Protein AF-A0A0B6Y8G3-F1 (afdb_monomer)

InterPro domains:
  IPR039143 Glucosamine 6-phosphate N-acetyltransferase-like [PTHR13355] (39-104)

Nearest PDB structures (foldseek):
  2o28-assembly1_B  TM=9.685E-01  e=1.931E-09  Homo sapiens
  3cxp-assembly1_A-2  TM=9.639E-01  e=1.611E-08  Homo sapiens
  3cxs-assembly1_A-2  TM=9.609E-01  e=1.751E-07  Homo sapiens
  4ag9-assembly1_B  TM=8.685E-01  e=4.216E-06  Caenorhabditis elegans
  6tdf-assembly1_A  TM=8.638E-01  e=5.496E-06  Aspergillus fumigatus Af293

pLDDT: mean 87.98, std 16.26, range [33.44, 97.88]

Radius of gyration: 15.83 Å; Cα contacts (8 Å, |Δi|>4): 110; chains: 1; bounding box: 40×42×39 Å

Sequence (105 aa):
MSDICENGCLDSYLFDPDILNRLDPSIFKAEYKNGVTPLNPGENLHIRPLCIGDYNKGYLEVLKQLTTVGDISLQDFEDRFHKMKSCEDSYYIVVIEDLTIGQII

Secondary structure (DSSP, 8-state):
------S-----BSS-THHHHTS-GGG--S--STT-BTTB-STTEEEEE-BGGGGGGTHHHHHHTTS------HHHHHHHHHHHHHSTTT---EEEEETTTTEE-

Foldseek 3Di:
DDDDDDDDDQWDFLDDFVVVVPDDQVPVPDDDPPPAGPCRNDPQKHKGGDTLCQVVQCPVVVVCVVHDDDDQDSVNSNVVSVVSSVPPPPDGHMFIARNVRRHTD

Structure (mmCIF, N/CA/C/O backbone):
data_AF-A0A0B6Y8G3-F1
#
_entry.id   AF-A0A0B6Y8G3-F1
#
loop_
_atom_site.group_PDB
_atom_site.id
_atom_site.type_symbol
_atom_site.label_atom_id
_atom_site.label_alt_id
_atom_site.label_comp_id
_atom_site.label_asym_id
_atom_site.label_entity_id
_atom_site.label_seq_id
_atom_site.pdbx_PDB_ins_code
_atom_site.Cartn_x
_atom_site.Cartn_y
_atom_site.Cartn_z
_atom_site.occupancy
_atom_site.B_iso_or_equiv
_atom_site.auth_seq_id
_atom_site.auth_comp_id
_atom_site.auth_asym_id
_atom_site.auth_atom_id
_atom_site.pdbx_PDB_model_num
ATOM 1 N N . MET A 1 1 ? -23.054 -25.574 9.063 1.00 33.44 1 MET A N 1
ATOM 2 C CA . MET A 1 1 ? -22.009 -26.373 8.398 1.00 33.44 1 MET A CA 1
ATOM 3 C C . MET A 1 1 ? -21.189 -25.404 7.568 1.00 33.44 1 MET A C 1
ATOM 5 O O . MET A 1 1 ? -21.694 -24.971 6.549 1.00 33.44 1 MET A O 1
ATOM 9 N N . SER A 1 2 ? -20.185 -24.728 8.122 1.00 38.91 2 SER A N 1
ATOM 10 C CA . SER A 1 2 ? -18.849 -25.224 8.495 1.00 38.91 2 SER A CA 1
ATOM 11 C C . SER A 1 2 ? -18.023 -25.623 7.274 1.00 38.91 2 SER A C 1
ATOM 13 O O . SER A 1 2 ? -17.963 -26.803 6.955 1.00 38.91 2 SER A O 1
ATOM 15 N N . ASP A 1 3 ? -17.357 -24.637 6.682 1.00 34.66 3 ASP A N 1
ATOM 16 C CA . ASP A 1 3 ? -16.054 -24.850 6.061 1.00 34.66 3 ASP A CA 1
ATOM 17 C C . ASP A 1 3 ? -15.048 -23.998 6.833 1.00 34.66 3 ASP A C 1
ATOM 19 O O . ASP A 1 3 ? -14.965 -22.778 6.697 1.00 34.66 3 ASP A O 1
ATOM 23 N N . ILE A 1 4 ? -14.363 -24.674 7.751 1.00 49.62 4 ILE A N 1
ATOM 24 C CA . ILE A 1 4 ? -13.094 -24.239 8.315 1.00 49.62 4 ILE A CA 1
ATOM 25 C C . ILE A 1 4 ? -12.047 -24.886 7.406 1.00 49.62 4 ILE A C 1
ATOM 27 O O . ILE A 1 4 ? -11.866 -26.098 7.461 1.00 49.62 4 ILE A O 1
ATOM 31 N N . CYS A 1 5 ? -11.388 -24.089 6.571 1.00 41.00 5 CYS A N 1
ATOM 32 C CA . CYS A 1 5 ? -10.091 -24.419 5.979 1.00 41.00 5 CYS A CA 1
ATOM 33 C C . CYS A 1 5 ? -9.095 -23.474 6.666 1.00 41.00 5 CYS A C 1
ATOM 35 O O . CYS A 1 5 ? -9.173 -22.263 6.495 1.00 41.00 5 CYS A O 1
ATOM 37 N N . GLU A 1 6 ? -8.471 -23.912 7.757 1.00 42.53 6 GLU A N 1
ATOM 38 C CA . GLU A 1 6 ? -7.144 -24.545 7.792 1.00 42.53 6 GLU A CA 1
ATOM 39 C C . GLU A 1 6 ? -6.019 -23.609 7.315 1.00 42.53 6 GLU A C 1
ATOM 41 O O . GLU A 1 6 ? -5.867 -23.333 6.131 1.00 42.53 6 GLU A O 1
ATOM 46 N N . ASN A 1 7 ? -5.205 -23.204 8.300 1.00 38.34 7 ASN A N 1
ATOM 47 C CA . ASN A 1 7 ? -3.962 -22.425 8.242 1.00 38.34 7 ASN A CA 1
ATOM 48 C C . ASN A 1 7 ? -4.128 -20.912 8.048 1.00 38.34 7 ASN A C 1
ATOM 50 O O . ASN A 1 7 ? -4.375 -20.405 6.961 1.00 38.34 7 ASN A O 1
ATOM 54 N N . GLY A 1 8 ? -3.983 -20.195 9.167 1.00 42.97 8 GLY A N 1
ATOM 55 C CA . GLY A 1 8 ? -4.214 -18.764 9.277 1.00 42.97 8 GLY A CA 1
ATOM 56 C C . GLY A 1 8 ? -3.427 -17.932 8.276 1.00 42.97 8 GLY A C 1
ATOM 57 O O . GLY A 1 8 ? -2.233 -18.130 8.078 1.00 42.97 8 GLY A O 1
ATOM 58 N N . CYS A 1 9 ? -4.094 -16.929 7.725 1.00 42.00 9 CYS A N 1
ATOM 59 C CA . CYS A 1 9 ? -3.402 -15.755 7.246 1.00 42.00 9 CYS A CA 1
ATOM 60 C C . CYS A 1 9 ? -4.272 -14.542 7.539 1.00 42.00 9 CYS A C 1
ATOM 62 O O . CYS A 1 9 ? -5.388 -14.421 7.038 1.00 42.00 9 CYS A O 1
ATOM 64 N N . LEU A 1 10 ? -3.762 -13.651 8.378 1.00 44.41 10 LEU A N 1
ATOM 65 C CA . LEU A 1 10 ? -4.353 -12.355 8.696 1.00 44.41 10 LEU A CA 1
ATOM 66 C C . LEU A 1 10 ? -4.189 -11.375 7.511 1.00 44.41 10 LEU A C 1
ATOM 68 O O . LEU A 1 10 ? -4.018 -10.182 7.721 1.00 44.41 10 LEU A O 1
ATOM 72 N N . ASP A 1 11 ? -4.228 -11.874 6.268 1.00 56.06 11 ASP A N 1
ATOM 73 C CA . ASP A 1 11 ? -3.887 -11.123 5.061 1.00 56.06 11 ASP A CA 1
ATOM 74 C C . ASP A 1 11 ? -5.098 -10.946 4.139 1.00 56.06 11 ASP A C 1
ATOM 76 O O . ASP A 1 11 ? -5.202 -11.532 3.062 1.00 56.06 11 ASP A O 1
ATOM 80 N N . SER A 1 12 ? -6.059 -10.126 4.571 1.00 86.38 12 SER A N 1
ATOM 81 C CA . SER A 1 12 ? -7.134 -9.680 3.683 1.00 86.38 12 SER A CA 1
ATOM 82 C C . SER A 1 12 ? -6.683 -8.431 2.928 1.00 86.38 12 SER A C 1
ATOM 84 O O . SER A 1 12 ? -6.588 -7.357 3.521 1.00 86.38 12 SER A O 1
ATOM 86 N N . TYR A 1 13 ? -6.427 -8.556 1.624 1.00 95.31 13 TYR A N 1
ATOM 87 C CA . TYR A 1 13 ? -6.145 -7.417 0.744 1.00 95.31 13 TYR A CA 1
ATOM 88 C C . TYR A 1 13 ? -7.364 -6.519 0.545 1.00 95.31 13 TYR A C 1
ATOM 90 O O . TYR A 1 13 ? -8.502 -6.988 0.563 1.00 95.31 13 TYR A O 1
ATOM 98 N N . LEU A 1 14 ? -7.136 -5.221 0.341 1.00 96.19 14 LEU A N 1
ATOM 99 C CA . LEU A 1 14 ? -8.194 -4.228 0.153 1.00 96.19 14 LEU A CA 1
ATOM 100 C C . LEU A 1 14 ? -9.035 -4.516 -1.097 1.00 96.19 14 LEU A C 1
ATOM 102 O O . LEU A 1 14 ? -10.252 -4.363 -1.064 1.00 96.19 14 LEU A O 1
ATOM 106 N N . PHE A 1 15 ? -8.385 -4.987 -2.159 1.00 95.56 15 PHE A N 1
ATOM 107 C CA . PHE A 1 15 ? -8.997 -5.439 -3.405 1.00 95.56 15 PHE A CA 1
ATOM 108 C C . PHE A 1 15 ? -8.242 -6.664 -3.945 1.00 95.56 15 PHE A C 1
ATOM 110 O O . PHE A 1 15 ? -7.196 -7.035 -3.409 1.00 95.56 15 PHE A O 1
ATOM 117 N N . ASP A 1 16 ? -8.781 -7.301 -4.985 1.00 94.12 16 ASP A N 1
ATOM 118 C CA . ASP A 1 16 ? -8.183 -8.485 -5.609 1.00 94.12 16 ASP A CA 1
ATOM 119 C C . ASP A 1 16 ? -6.813 -8.158 -6.254 1.00 94.12 16 ASP A C 1
ATOM 121 O O . ASP A 1 16 ? -6.759 -7.349 -7.189 1.00 94.12 16 ASP A O 1
ATOM 125 N N . PRO A 1 17 ? -5.698 -8.762 -5.795 1.00 94.19 17 PRO A N 1
ATOM 126 C CA . PRO A 1 17 ? -4.371 -8.508 -6.354 1.00 94.19 17 PRO A CA 1
ATOM 127 C C . PRO A 1 17 ? -4.261 -8.852 -7.847 1.00 94.19 17 PRO A C 1
ATOM 129 O O . PRO A 1 17 ? -3.443 -8.240 -8.537 1.00 94.19 17 PRO A O 1
ATOM 132 N N . ASP A 1 18 ? -5.109 -9.738 -8.385 1.00 93.38 18 ASP A N 1
ATOM 133 C CA . ASP A 1 18 ? -5.100 -10.073 -9.813 1.00 93.38 18 ASP A CA 1
ATOM 134 C C . ASP A 1 18 ? -5.447 -8.882 -10.711 1.00 93.38 18 ASP A C 1
ATOM 136 O O . ASP A 1 18 ? -5.095 -8.868 -11.893 1.00 93.38 18 ASP A O 1
ATOM 140 N N . ILE A 1 19 ? -6.068 -7.831 -10.168 1.00 94.06 19 ILE A N 1
ATOM 141 C CA . ILE A 1 19 ? -6.272 -6.574 -10.895 1.00 94.06 19 ILE A CA 1
ATOM 142 C C . ILE A 1 19 ? -4.928 -5.964 -11.317 1.00 94.06 19 ILE A C 1
ATOM 144 O O . ILE A 1 19 ? -4.825 -5.473 -12.440 1.00 94.06 19 ILE A O 1
ATOM 148 N N . LEU A 1 20 ? -3.889 -6.044 -10.476 1.00 93.62 20 LEU A N 1
ATOM 149 C CA . LEU A 1 20 ? -2.548 -5.550 -10.814 1.00 93.62 20 LEU A CA 1
ATOM 150 C C . LEU A 1 20 ? -1.899 -6.400 -11.912 1.00 93.62 20 LEU A C 1
ATOM 152 O O . LEU A 1 20 ? -1.332 -5.851 -12.854 1.00 93.62 20 LEU A O 1
ATOM 156 N N . ASN A 1 21 ? -2.057 -7.726 -11.840 1.00 89.62 21 ASN A N 1
ATOM 157 C CA . ASN A 1 21 ? -1.540 -8.672 -12.839 1.00 89.62 21 ASN A CA 1
ATOM 158 C C . ASN A 1 21 ? -2.171 -8.479 -14.227 1.00 89.62 21 ASN A C 1
ATOM 160 O O . ASN A 1 21 ? -1.584 -8.849 -15.242 1.00 89.62 21 ASN A O 1
ATOM 164 N N . ARG A 1 22 ? -3.380 -7.910 -14.277 1.00 93.12 22 ARG A N 1
ATOM 165 C CA . ARG A 1 22 ? -4.145 -7.669 -15.507 1.00 93.12 22 ARG A CA 1
ATOM 166 C C . ARG A 1 22 ? -3.879 -6.308 -16.148 1.00 93.12 22 ARG A C 1
ATOM 168 O O . ARG A 1 22 ? -4.427 -6.046 -17.220 1.00 93.12 22 ARG A O 1
ATOM 175 N N . LEU A 1 23 ? -3.094 -5.436 -15.515 1.00 92.62 23 LEU A N 1
ATOM 176 C CA . LEU A 1 23 ? -2.726 -4.153 -16.108 1.00 92.62 23 LEU A CA 1
ATOM 177 C C . LEU A 1 23 ? -1.839 -4.387 -17.334 1.00 92.62 23 LEU A C 1
ATOM 179 O O . LEU A 1 23 ? -0.885 -5.155 -17.268 1.00 92.62 23 LEU A O 1
ATOM 183 N N . ASP A 1 24 ? -2.141 -3.710 -18.443 1.00 91.25 24 ASP A N 1
ATOM 184 C CA . ASP A 1 24 ? -1.331 -3.774 -19.663 1.00 91.25 24 ASP A CA 1
ATOM 185 C C . ASP A 1 24 ? -0.073 -2.905 -19.502 1.00 91.25 24 ASP A C 1
ATOM 187 O O . ASP A 1 24 ? -0.191 -1.677 -19.505 1.00 91.25 24 ASP A O 1
ATOM 191 N N . PRO A 1 25 ? 1.140 -3.481 -19.410 1.00 86.44 25 PRO A N 1
ATOM 192 C CA . PRO A 1 25 ? 2.351 -2.690 -19.217 1.00 86.44 25 PRO A CA 1
ATOM 193 C C . PRO A 1 25 ? 2.680 -1.792 -20.414 1.00 86.44 25 PRO A C 1
ATOM 195 O O . PRO A 1 25 ? 3.401 -0.806 -20.267 1.00 86.44 25 PRO 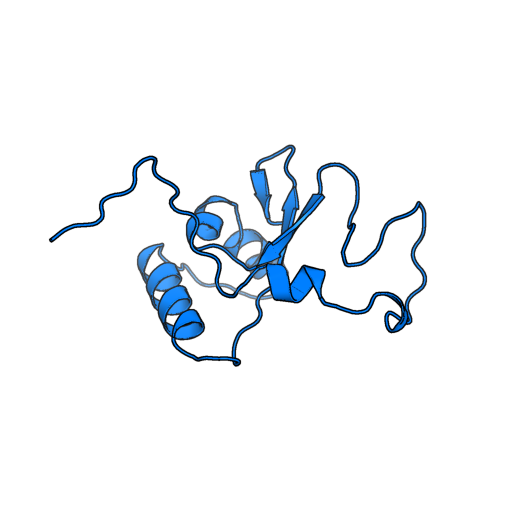A O 1
ATOM 198 N N . SER A 1 26 ? 2.132 -2.094 -21.595 1.00 87.31 26 SER A N 1
ATOM 199 C CA . SER A 1 26 ? 2.372 -1.345 -22.834 1.00 87.31 26 SER A CA 1
ATOM 200 C C . SER A 1 26 ? 1.824 0.083 -22.772 1.00 87.31 26 SER A C 1
ATOM 202 O O . SER A 1 26 ? 2.257 0.947 -23.535 1.00 87.31 26 SER A O 1
ATOM 204 N N . ILE A 1 27 ? 0.873 0.354 -21.869 1.00 89.81 27 ILE A N 1
ATOM 205 C CA . ILE A 1 27 ? 0.289 1.690 -21.690 1.00 89.81 27 ILE A CA 1
ATOM 206 C C . ILE A 1 27 ? 1.116 2.571 -20.747 1.00 89.81 27 ILE A C 1
ATOM 208 O O . ILE A 1 27 ? 0.836 3.768 -20.636 1.00 89.81 27 ILE A O 1
ATOM 212 N N . PHE A 1 28 ? 2.111 2.014 -20.050 1.00 89.88 28 PHE A N 1
ATOM 213 C CA . PHE A 1 28 ? 2.966 2.771 -19.143 1.00 89.88 28 PHE A CA 1
ATOM 214 C C . PHE A 1 28 ? 3.918 3.653 -19.959 1.00 89.88 28 PHE A C 1
ATOM 216 O O . PHE A 1 28 ? 4.816 3.171 -20.640 1.00 89.88 28 PHE A O 1
ATOM 223 N N . LYS A 1 29 ? 3.709 4.974 -19.910 1.00 88.69 29 LYS A N 1
ATOM 224 C CA . LYS A 1 29 ? 4.423 5.946 -20.763 1.00 88.69 29 LYS A CA 1
ATOM 225 C C . LYS A 1 29 ? 5.727 6.485 -20.166 1.00 88.69 29 LYS A C 1
ATOM 227 O O . LYS A 1 29 ? 6.310 7.399 -20.742 1.00 88.69 29 LYS A O 1
ATOM 232 N N . ALA A 1 30 ? 6.149 5.993 -19.004 1.00 89.81 30 ALA A N 1
ATOM 233 C CA . ALA A 1 30 ? 7.362 6.471 -18.350 1.00 89.81 30 ALA A CA 1
ATOM 234 C C . ALA A 1 30 ? 8.587 5.650 -18.770 1.00 89.81 30 ALA A C 1
ATOM 236 O O . ALA A 1 30 ? 8.484 4.473 -19.111 1.00 89.81 30 ALA A O 1
ATOM 237 N N . GLU A 1 31 ? 9.758 6.281 -18.723 1.00 89.62 31 GLU A N 1
ATOM 238 C CA . GLU A 1 31 ? 11.031 5.591 -18.904 1.00 89.62 31 GLU A CA 1
ATOM 239 C C . GLU A 1 31 ? 11.498 5.002 -17.572 1.00 89.62 31 GLU A C 1
ATOM 241 O O . GLU A 1 31 ? 11.619 5.714 -16.572 1.00 89.62 31 GLU A O 1
ATOM 246 N N . TYR A 1 32 ? 11.817 3.710 -17.576 1.00 89.25 32 TYR A N 1
ATOM 247 C CA . TYR A 1 32 ? 12.362 3.009 -16.420 1.00 89.25 32 TYR A CA 1
ATOM 248 C C . TYR A 1 32 ? 13.778 2.517 -16.721 1.00 89.25 32 TYR A C 1
ATOM 250 O O . TYR A 1 32 ? 14.095 2.124 -17.845 1.00 89.25 32 TYR A O 1
ATOM 258 N N . LYS A 1 33 ? 14.656 2.550 -15.717 1.00 90.38 33 LYS A N 1
ATOM 259 C CA . LYS A 1 33 ? 16.058 2.122 -15.836 1.00 90.38 33 LYS A CA 1
ATOM 260 C C . LYS A 1 33 ? 16.273 0.812 -15.090 1.00 90.38 33 LYS A C 1
ATOM 262 O O . LYS A 1 33 ? 15.540 0.499 -14.164 1.00 90.38 33 LYS A O 1
ATOM 267 N N . ASN A 1 34 ? 17.310 0.064 -15.458 1.00 90.69 34 ASN A N 1
ATOM 268 C CA . ASN A 1 34 ? 17.746 -1.132 -14.724 1.00 90.69 34 ASN A CA 1
ATOM 269 C C . ASN A 1 34 ? 16.674 -2.238 -14.600 1.00 90.69 34 ASN A C 1
ATOM 271 O O . ASN A 1 34 ? 16.687 -2.996 -13.639 1.00 90.69 34 ASN A O 1
ATOM 275 N N . GLY A 1 35 ? 15.744 -2.331 -15.556 1.00 86.62 35 GLY A N 1
ATOM 276 C CA . GLY A 1 35 ? 14.732 -3.395 -15.583 1.00 86.62 35 GLY A CA 1
ATOM 277 C C . GLY A 1 35 ? 13.593 -3.250 -14.567 1.00 86.62 35 GLY A C 1
ATOM 278 O O . GLY A 1 35 ? 12.763 -4.155 -14.473 1.00 86.62 35 GLY A O 1
ATOM 279 N N . VAL A 1 36 ? 13.517 -2.130 -13.836 1.00 92.06 36 VAL A N 1
ATOM 280 C CA . VAL A 1 36 ? 12.361 -1.849 -12.975 1.00 92.06 36 VAL A CA 1
ATOM 281 C C . VAL A 1 36 ? 11.156 -1.463 -13.827 1.00 92.06 36 VAL A C 1
ATOM 283 O O . VAL A 1 36 ? 11.297 -0.856 -14.886 1.00 92.06 36 VAL A O 1
ATOM 286 N N . THR A 1 37 ? 9.961 -1.812 -13.374 1.00 91.06 37 THR A N 1
ATOM 287 C CA . THR A 1 37 ? 8.684 -1.383 -13.959 1.00 91.06 37 THR A CA 1
ATOM 288 C C . THR A 1 37 ? 7.679 -1.167 -12.823 1.00 91.06 37 THR A C 1
ATOM 290 O O . THR A 1 37 ? 7.944 -1.603 -11.703 1.00 91.06 37 THR A O 1
ATOM 293 N N . PRO A 1 38 ? 6.506 -0.556 -13.059 1.00 90.12 38 PRO A N 1
ATOM 294 C CA . PRO A 1 38 ? 5.494 -0.413 -12.014 1.00 90.12 38 PRO A CA 1
ATOM 295 C C . PRO A 1 38 ? 5.075 -1.748 -11.392 1.00 90.12 38 PRO A C 1
ATOM 297 O O . PRO A 1 38 ? 4.840 -1.803 -10.196 1.00 90.12 38 PRO A O 1
ATOM 300 N N . LEU A 1 39 ? 5.026 -2.825 -12.185 1.00 92.25 39 LEU A N 1
ATOM 301 C CA . LEU A 1 39 ? 4.664 -4.168 -11.715 1.00 92.25 39 LEU A CA 1
ATOM 302 C C . LEU A 1 39 ? 5.871 -5.006 -11.259 1.00 92.25 39 LEU A C 1
ATOM 304 O O . LEU A 1 39 ? 5.697 -6.085 -10.706 1.00 92.25 39 LEU A O 1
ATOM 308 N N . ASN A 1 40 ? 7.092 -4.516 -11.480 1.00 92.69 40 ASN A N 1
ATOM 309 C CA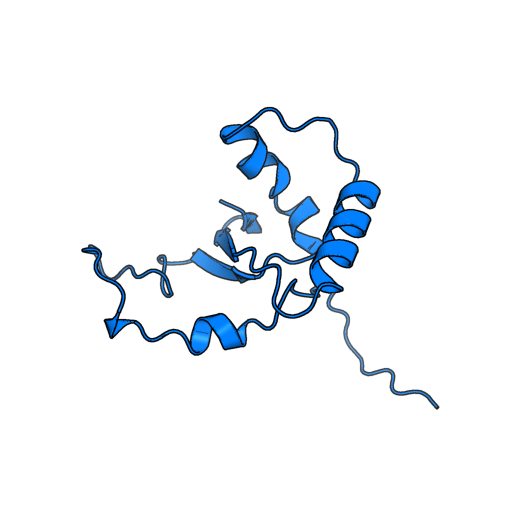 . ASN A 1 40 ? 8.340 -5.139 -11.046 1.00 92.69 40 ASN A CA 1
ATOM 310 C C . ASN A 1 40 ? 9.256 -4.053 -10.457 1.00 92.69 40 ASN A C 1
ATOM 312 O O . ASN A 1 40 ? 10.166 -3.586 -11.152 1.00 92.69 40 ASN A O 1
ATOM 316 N N . PRO A 1 41 ? 8.981 -3.578 -9.228 1.00 93.50 41 PRO A N 1
ATOM 317 C CA . PRO A 1 41 ? 9.623 -2.382 -8.679 1.00 93.50 41 PRO A CA 1
ATOM 318 C C . PRO A 1 41 ? 11.121 -2.556 -8.389 1.00 93.50 41 PRO A C 1
ATOM 320 O O . PRO A 1 41 ? 11.842 -1.564 -8.307 1.00 93.50 41 PRO A O 1
ATOM 323 N N . GLY A 1 42 ? 11.608 -3.791 -8.268 1.00 94.62 42 GLY A N 1
ATOM 324 C CA . GLY A 1 42 ? 13.014 -4.098 -8.021 1.00 94.62 42 GLY A CA 1
ATOM 325 C C . GLY A 1 42 ? 13.185 -5.379 -7.212 1.00 94.62 42 GLY A C 1
ATOM 326 O O . GLY A 1 42 ? 12.209 -6.014 -6.813 1.00 94.62 42 GLY A O 1
ATOM 327 N N . GLU A 1 43 ? 14.435 -5.766 -6.963 1.00 94.94 43 GLU A N 1
ATOM 328 C CA . GLU A 1 43 ? 14.738 -6.925 -6.119 1.00 94.94 43 GLU A CA 1
ATOM 329 C C . GLU A 1 43 ? 14.226 -6.719 -4.690 1.00 94.94 43 GLU A C 1
ATOM 331 O O . GLU A 1 43 ? 14.413 -5.655 -4.106 1.00 94.94 43 GLU A O 1
ATOM 336 N N . ASN A 1 44 ? 13.603 -7.758 -4.128 1.00 96.88 44 ASN A N 1
ATOM 337 C CA . ASN A 1 44 ? 12.993 -7.759 -2.793 1.00 96.88 44 ASN A CA 1
ATOM 338 C C . ASN A 1 44 ? 11.904 -6.697 -2.571 1.00 96.88 44 ASN A C 1
ATOM 340 O O . ASN A 1 44 ? 11.485 -6.497 -1.436 1.00 96.88 44 ASN A O 1
ATOM 344 N N . LEU A 1 45 ? 11.412 -6.055 -3.632 1.00 96.88 45 LEU A N 1
ATOM 345 C CA . LEU A 1 45 ? 10.284 -5.138 -3.564 1.00 96.88 45 LEU A CA 1
ATOM 346 C C . LEU A 1 45 ? 9.045 -5.809 -4.143 1.00 96.88 45 LEU A C 1
ATOM 348 O O . LEU A 1 45 ? 9.073 -6.353 -5.247 1.00 96.88 45 LE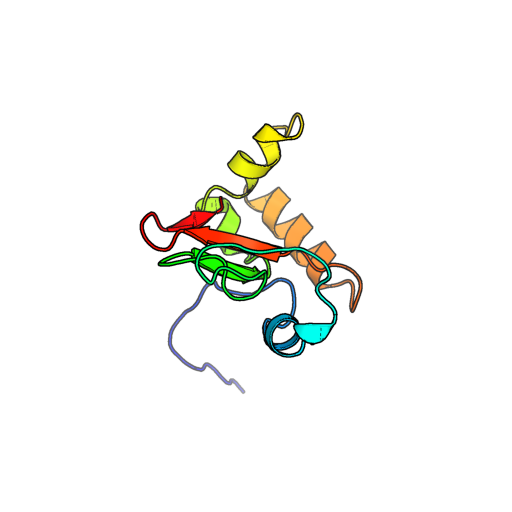U A O 1
ATOM 352 N N . HIS A 1 46 ? 7.942 -5.743 -3.409 1.00 95.75 46 HIS A N 1
ATOM 353 C CA . HIS A 1 46 ? 6.687 -6.360 -3.807 1.00 95.75 46 HIS A CA 1
ATOM 354 C C . HIS A 1 46 ? 5.570 -5.326 -3.852 1.00 95.75 46 HIS A C 1
ATOM 356 O O . HIS A 1 46 ? 5.167 -4.776 -2.828 1.00 95.75 46 HIS A O 1
ATOM 362 N N . ILE A 1 47 ? 5.062 -5.071 -5.055 1.00 96.81 47 ILE A N 1
ATOM 363 C CA . ILE A 1 47 ? 3.871 -4.253 -5.255 1.00 96.81 47 ILE A CA 1
ATOM 364 C C . ILE A 1 47 ? 2.621 -5.102 -5.024 1.00 96.81 47 ILE A C 1
ATOM 366 O O . ILE A 1 47 ? 2.476 -6.175 -5.604 1.00 96.81 47 ILE A O 1
ATOM 370 N N . ARG A 1 48 ? 1.709 -4.628 -4.175 1.00 97.00 48 ARG A N 1
ATOM 371 C CA . ARG A 1 48 ? 0.469 -5.345 -3.848 1.00 97.00 48 ARG A CA 1
ATOM 372 C C . ARG A 1 48 ? -0.611 -4.401 -3.316 1.00 97.00 48 ARG A C 1
ATOM 374 O O . ARG A 1 48 ? -0.301 -3.269 -2.938 1.00 97.00 48 ARG A O 1
ATOM 381 N N . PRO A 1 49 ? -1.880 -4.835 -3.253 1.00 97.50 49 PRO A N 1
ATOM 382 C CA . PRO A 1 49 ? -2.897 -4.087 -2.529 1.00 97.50 49 PRO A CA 1
ATOM 383 C C . PRO A 1 49 ? -2.512 -3.901 -1.055 1.00 97.50 49 PRO A C 1
ATOM 385 O O . PRO A 1 49 ? -1.842 -4.754 -0.457 1.00 97.50 49 PRO A O 1
ATOM 388 N N . LEU A 1 50 ? -2.999 -2.813 -0.456 1.00 97.62 50 LEU A N 1
ATOM 389 C CA . LEU A 1 50 ? -2.955 -2.624 0.992 1.00 97.62 50 LEU A CA 1
ATOM 390 C C . LEU A 1 50 ? -3.621 -3.816 1.691 1.00 97.62 50 LEU A C 1
ATOM 392 O O . LEU A 1 50 ? -4.708 -4.248 1.307 1.00 97.62 50 LEU A O 1
ATOM 396 N N . CYS A 1 51 ? -2.985 -4.325 2.732 1.00 96.31 51 CYS A N 1
ATOM 397 C CA . CYS A 1 51 ? -3.488 -5.377 3.599 1.00 96.31 51 CYS A CA 1
ATOM 398 C C . CYS A 1 51 ? -3.849 -4.802 4.974 1.00 96.31 51 CYS A C 1
ATOM 400 O O . CYS A 1 51 ? -3.224 -3.850 5.440 1.00 96.31 51 CYS A O 1
ATOM 402 N N . ILE A 1 52 ? -4.815 -5.412 5.665 1.00 95.62 52 ILE A N 1
ATOM 403 C CA . ILE A 1 52 ? -5.146 -5.052 7.052 1.00 95.62 52 ILE A CA 1
ATOM 404 C C . ILE A 1 52 ? -3.938 -5.192 8.003 1.00 95.62 52 ILE A C 1
ATOM 406 O O . ILE A 1 52 ? -3.781 -4.406 8.932 1.00 95.62 52 ILE A O 1
ATOM 410 N N . GLY A 1 53 ? -3.024 -6.129 7.732 1.00 94.94 53 GLY A N 1
ATOM 411 C CA . GLY A 1 53 ? -1.791 -6.302 8.506 1.00 94.94 53 GLY A CA 1
ATOM 412 C C . GLY A 1 53 ? -0.760 -5.178 8.329 1.00 94.94 53 GLY A C 1
ATOM 413 O O . GLY A 1 53 ? 0.166 -5.075 9.137 1.00 94.94 53 GLY A O 1
ATOM 414 N N . ASP A 1 54 ? -0.914 -4.308 7.323 1.00 96.56 54 ASP A N 1
ATOM 415 C CA . ASP A 1 54 ? 0.085 -3.283 6.985 1.00 96.56 54 ASP A CA 1
ATOM 416 C C . ASP A 1 54 ? 0.171 -2.148 8.004 1.00 96.56 54 ASP A C 1
ATOM 418 O O . ASP A 1 54 ? 1.173 -1.430 8.035 1.00 96.56 54 ASP A O 1
ATOM 422 N N . TYR A 1 55 ? -0.812 -2.039 8.904 1.00 95.44 55 TYR A N 1
ATOM 423 C CA . TYR A 1 55 ? -0.697 -1.197 10.093 1.00 95.44 55 TYR A CA 1
ATOM 424 C C . TYR A 1 55 ? 0.602 -1.488 10.860 1.00 95.44 55 TYR A C 1
ATOM 426 O O . TYR A 1 55 ? 1.328 -0.570 11.226 1.00 95.44 55 TYR A O 1
ATOM 434 N N . ASN A 1 56 ? 0.942 -2.771 11.038 1.00 95.00 56 ASN A N 1
ATOM 435 C CA . ASN A 1 56 ? 2.148 -3.192 11.756 1.00 95.00 56 ASN A CA 1
ATOM 436 C C . ASN A 1 56 ? 3.410 -3.187 10.879 1.00 95.00 56 ASN A C 1
ATOM 438 O O . ASN A 1 56 ? 4.507 -3.395 11.391 1.00 95.00 56 ASN A O 1
ATOM 442 N N . LYS A 1 57 ? 3.264 -2.954 9.569 1.00 96.12 57 LYS A N 1
ATOM 443 C CA . LYS A 1 57 ? 4.371 -2.892 8.605 1.00 96.12 57 LYS A CA 1
ATOM 444 C C . LYS A 1 57 ? 4.805 -1.458 8.291 1.00 96.12 57 LYS A C 1
ATOM 446 O O . LYS A 1 57 ? 5.526 -1.242 7.326 1.00 96.12 57 LYS A O 1
ATOM 451 N N . GLY A 1 58 ? 4.384 -0.469 9.078 1.00 94.88 58 GLY A N 1
ATOM 452 C CA . GLY A 1 58 ? 4.830 0.917 8.906 1.00 94.88 58 GLY A CA 1
ATOM 453 C C . GLY A 1 58 ? 4.016 1.735 7.896 1.00 94.88 58 GLY A C 1
ATOM 454 O O . GLY A 1 58 ? 4.469 2.784 7.443 1.00 94.88 58 GLY A O 1
ATOM 455 N N . TYR A 1 59 ? 2.816 1.284 7.510 1.00 95.81 59 TYR A N 1
ATOM 456 C CA . TYR A 1 59 ? 1.992 2.001 6.529 1.00 95.81 59 TYR A CA 1
ATOM 457 C C . TYR A 1 59 ? 1.675 3.446 6.951 1.00 95.81 59 TYR A C 1
ATOM 459 O O . TYR A 1 59 ? 1.762 4.373 6.143 1.00 95.81 59 TYR A O 1
ATOM 467 N N . LEU A 1 60 ? 1.333 3.666 8.225 1.00 94.25 60 LEU A N 1
ATOM 468 C CA . LEU A 1 60 ? 1.034 5.010 8.728 1.00 94.25 60 LEU A CA 1
ATOM 469 C C . LEU A 1 60 ? 2.288 5.892 8.777 1.00 94.25 60 LEU A C 1
ATOM 471 O O . LEU A 1 60 ? 2.195 7.101 8.580 1.00 94.25 60 LEU A O 1
ATOM 475 N N . GLU A 1 61 ? 3.457 5.301 9.005 1.00 92.81 61 GLU A N 1
ATOM 476 C CA . GLU A 1 61 ? 4.759 5.966 9.035 1.00 92.81 61 GLU A CA 1
ATOM 477 C C . GLU A 1 61 ? 5.133 6.507 7.655 1.00 92.81 61 GLU A C 1
ATOM 479 O O . GLU A 1 61 ? 5.625 7.632 7.560 1.00 92.81 61 GLU A O 1
ATOM 484 N N . VAL A 1 62 ? 4.824 5.767 6.587 1.00 93.75 62 VAL A N 1
ATOM 485 C CA . VAL A 1 62 ? 4.966 6.253 5.206 1.00 93.75 62 VAL A CA 1
ATOM 486 C C . VAL A 1 62 ? 4.025 7.432 4.949 1.00 93.75 62 VAL A C 1
ATOM 488 O O . VAL A 1 62 ? 4.459 8.480 4.469 1.00 93.75 62 VAL A O 1
ATOM 491 N N . LEU A 1 63 ? 2.750 7.330 5.342 1.00 92.56 63 LEU A N 1
ATOM 492 C CA . LEU A 1 63 ? 1.782 8.420 5.144 1.00 92.56 63 LEU A CA 1
ATOM 493 C C . LEU A 1 63 ? 2.146 9.705 5.911 1.00 92.56 63 LEU A C 1
ATOM 495 O O . LEU A 1 63 ? 1.909 10.806 5.403 1.00 92.56 63 LEU A O 1
ATOM 499 N N . LYS A 1 64 ? 2.764 9.583 7.096 1.00 90.38 64 LYS A N 1
ATOM 500 C CA . LYS A 1 64 ? 3.261 10.716 7.903 1.00 90.38 64 LYS A CA 1
ATOM 501 C C . LYS A 1 64 ? 4.312 11.563 7.179 1.00 90.38 64 LYS A C 1
ATOM 503 O O . LYS A 1 64 ? 4.474 12.731 7.518 1.00 90.38 64 LYS A O 1
ATOM 508 N N . GLN A 1 65 ? 5.018 11.014 6.187 1.00 88.06 65 GLN A N 1
ATOM 509 C CA . GLN A 1 65 ? 6.022 11.767 5.424 1.00 88.06 65 GLN A CA 1
ATOM 510 C C . GLN A 1 65 ? 5.393 12.792 4.469 1.00 88.06 65 GLN A C 1
ATOM 512 O O . GLN A 1 65 ? 6.028 13.789 4.133 1.00 88.06 65 GLN A O 1
ATOM 517 N N . LEU A 1 66 ? 4.150 12.562 4.033 1.00 86.25 66 LEU A N 1
ATOM 518 C CA . LEU A 1 66 ? 3.452 13.442 3.092 1.00 86.25 66 LEU A CA 1
ATOM 519 C C . LEU A 1 66 ? 2.625 14.522 3.798 1.00 86.25 66 LEU A C 1
ATOM 521 O O . LEU A 1 66 ? 2.441 15.615 3.264 1.00 86.25 66 LEU A O 1
ATOM 525 N N . THR A 1 67 ? 2.066 14.210 4.968 1.00 82.00 67 THR A N 1
ATOM 526 C CA . THR A 1 67 ? 1.105 15.069 5.674 1.00 82.00 67 THR A CA 1
ATOM 527 C C . THR A 1 67 ? 1.081 14.733 7.166 1.00 82.00 67 THR A C 1
ATOM 529 O O . THR A 1 67 ? 1.469 13.640 7.571 1.00 82.00 67 THR A O 1
ATOM 532 N N . THR A 1 68 ? 0.571 15.647 7.995 1.00 81.81 68 THR A N 1
ATOM 533 C CA . THR A 1 68 ? 0.276 15.351 9.400 1.00 81.81 68 THR A CA 1
ATOM 534 C C . THR A 1 68 ? -0.773 14.245 9.492 1.00 81.81 68 THR A C 1
ATOM 536 O O . THR A 1 68 ? -1.954 14.462 9.226 1.00 81.81 68 THR A O 1
ATOM 539 N N . VAL A 1 69 ? -0.348 13.059 9.909 1.00 77.81 69 VAL A N 1
ATOM 540 C CA . VAL A 1 69 ? -1.249 12.004 10.377 1.00 77.81 69 VAL A CA 1
ATOM 541 C C . VAL A 1 69 ? -1.323 12.144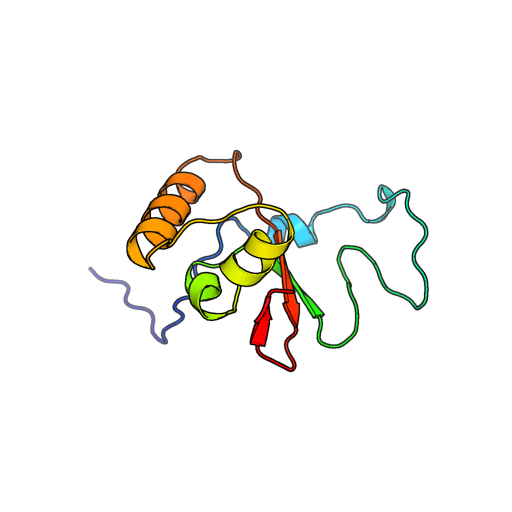 11.896 1.00 77.81 69 VAL A C 1
ATOM 543 O O . VAL A 1 69 ? -0.288 12.250 12.552 1.00 77.81 69 VAL A O 1
ATOM 546 N N . GLY A 1 70 ? -2.535 12.216 12.449 1.00 83.44 70 GLY A N 1
ATOM 547 C CA . GLY A 1 70 ? -2.729 12.184 13.900 1.00 83.44 70 GLY A CA 1
ATOM 548 C C . GLY A 1 70 ? -2.397 10.811 14.490 1.00 83.44 70 GLY A C 1
ATOM 549 O O . GLY A 1 70 ? -1.975 9.897 13.780 1.00 83.44 70 GLY A O 1
ATOM 550 N N . ASP A 1 71 ? -2.634 10.644 15.786 1.00 86.62 71 ASP A N 1
ATOM 551 C CA . ASP A 1 71 ? -2.536 9.331 16.420 1.00 8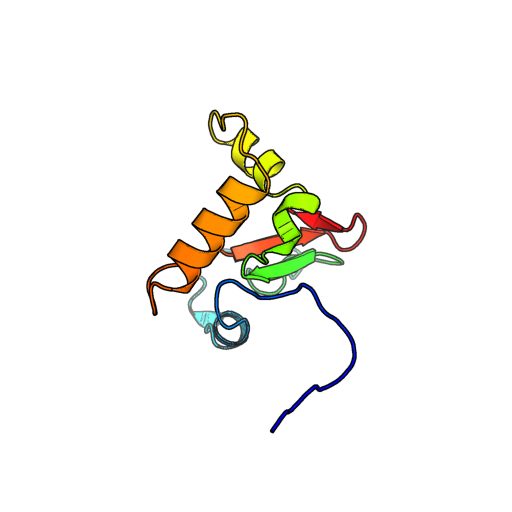6.62 71 ASP A CA 1
ATOM 552 C C . ASP A 1 71 ? -3.731 8.471 15.984 1.00 86.62 71 ASP A C 1
ATOM 554 O O . ASP A 1 71 ? -4.851 8.645 16.463 1.00 86.62 71 ASP A O 1
ATOM 558 N N . ILE A 1 72 ? -3.497 7.579 15.020 1.00 93.25 72 ILE A N 1
ATOM 559 C CA . ILE A 1 72 ? -4.484 6.616 14.525 1.00 93.25 72 ILE A CA 1
ATOM 560 C C . ILE A 1 72 ? -4.268 5.300 15.262 1.00 93.25 72 ILE A C 1
ATOM 562 O O . ILE A 1 72 ? -3.180 4.728 15.202 1.00 93.25 72 ILE A O 1
ATOM 566 N N . SER A 1 73 ? -5.300 4.821 15.955 1.00 95.06 73 SER A N 1
ATOM 567 C CA . SER A 1 73 ? -5.252 3.512 16.600 1.00 95.06 73 SER A CA 1
ATOM 568 C C . SER A 1 73 ? -5.390 2.377 15.579 1.00 95.06 73 SER A C 1
ATOM 570 O O . SER A 1 73 ? -5.888 2.579 14.469 1.00 95.06 73 SER A O 1
ATOM 572 N N . LEU A 1 74 ? -5.005 1.157 15.972 1.00 93.00 74 LEU A N 1
ATOM 573 C CA . LEU A 1 74 ? -5.244 -0.041 15.157 1.00 93.00 74 LEU A CA 1
ATOM 574 C C . LEU A 1 74 ? -6.734 -0.182 14.807 1.00 93.00 74 LEU A C 1
ATOM 576 O O . LEU A 1 74 ? -7.063 -0.410 13.649 1.00 93.00 74 LEU A O 1
ATOM 580 N N . GLN A 1 75 ? -7.628 0.046 15.773 1.00 95.56 75 GLN A N 1
ATOM 581 C CA . GLN A 1 75 ? -9.073 -0.044 15.553 1.00 95.56 75 GLN A CA 1
ATOM 582 C C . GLN A 1 75 ? -9.562 0.977 14.518 1.00 95.56 75 GLN A C 1
ATOM 584 O O . GLN A 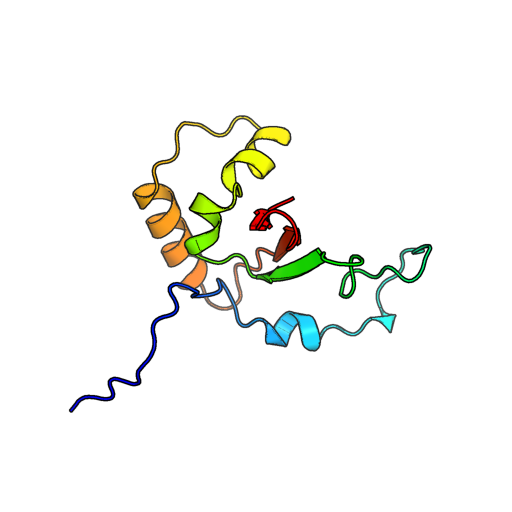1 75 ? -10.334 0.628 13.629 1.00 95.56 75 GLN A O 1
ATOM 589 N N . ASP A 1 76 ? -9.097 2.228 14.594 1.00 96.31 76 ASP A N 1
ATOM 590 C CA . ASP A 1 76 ? -9.480 3.267 13.628 1.00 96.31 76 ASP A CA 1
ATOM 591 C C . ASP A 1 76 ? -9.010 2.918 12.210 1.00 96.31 76 ASP A C 1
ATOM 593 O O . ASP A 1 76 ? -9.724 3.150 11.227 1.00 96.31 76 ASP A O 1
ATOM 597 N N . PHE A 1 77 ? -7.806 2.348 12.101 1.00 95.69 77 PHE A N 1
ATOM 598 C CA . PHE A 1 77 ? -7.271 1.858 10.839 1.00 95.69 77 PHE A CA 1
ATOM 599 C C . PHE A 1 77 ? -8.108 0.699 10.284 1.00 95.69 77 PHE A C 1
ATOM 601 O O . PHE A 1 77 ? -8.511 0.760 9.123 1.00 95.69 77 PHE A O 1
ATOM 608 N N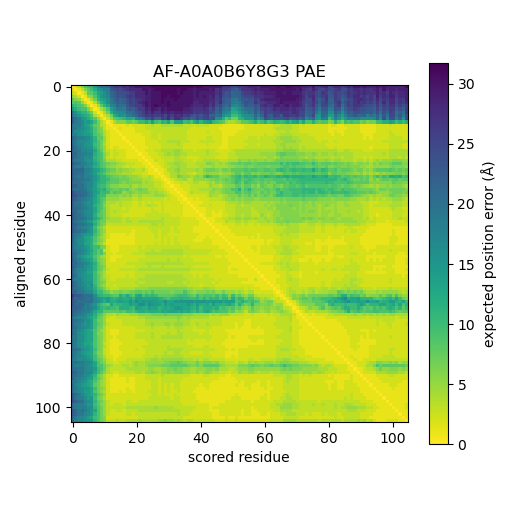 . GLU A 1 78 ? -8.408 -0.320 11.092 1.00 95.56 78 GLU A N 1
ATOM 609 C CA . GLU A 1 78 ? -9.215 -1.481 10.691 1.00 95.56 78 GLU A CA 1
ATOM 610 C C . GLU A 1 78 ? -10.630 -1.062 10.267 1.00 95.56 78 GLU A C 1
ATOM 612 O O . GLU A 1 78 ? -11.105 -1.445 9.195 1.00 95.56 78 GLU A O 1
ATOM 617 N N . ASP A 1 79 ? -11.279 -0.187 11.038 1.00 96.56 79 ASP A N 1
ATOM 618 C CA . ASP A 1 79 ? -12.592 0.372 10.711 1.00 96.56 79 ASP A CA 1
ATOM 619 C C . ASP A 1 79 ? -12.569 1.102 9.366 1.00 96.56 79 ASP A C 1
ATOM 621 O O . ASP A 1 79 ? -13.484 0.969 8.543 1.00 96.56 79 ASP A O 1
ATOM 625 N N . ARG A 1 80 ? -11.526 1.906 9.122 1.00 96.38 80 ARG A N 1
ATOM 626 C CA . ARG A 1 80 ? -11.362 2.616 7.853 1.00 96.38 80 ARG A CA 1
ATOM 627 C C . ARG A 1 80 ? -11.083 1.645 6.711 1.00 96.38 80 ARG A C 1
ATOM 629 O O . ARG A 1 80 ? -11.672 1.810 5.642 1.00 96.38 80 ARG A O 1
ATOM 636 N N . PHE A 1 81 ? -10.237 0.645 6.934 1.00 96.81 81 PHE A N 1
ATOM 637 C CA . PHE A 1 81 ? -9.917 -0.404 5.974 1.00 96.81 81 PHE A CA 1
ATOM 638 C C . PHE A 1 81 ? -11.181 -1.144 5.530 1.00 96.81 81 PHE A C 1
ATOM 640 O O . PHE A 1 81 ? -11.460 -1.223 4.334 1.00 96.81 81 PHE A O 1
ATOM 647 N N . HIS A 1 82 ? -12.006 -1.596 6.476 1.00 95.81 82 HIS A N 1
ATOM 648 C CA . HIS A 1 82 ? -13.254 -2.295 6.178 1.00 95.81 82 HIS A CA 1
ATOM 649 C C . HIS A 1 82 ? -14.272 -1.410 5.458 1.00 95.81 82 HIS A C 1
ATOM 651 O O . HIS A 1 82 ? -14.891 -1.867 4.498 1.00 95.81 82 HIS A O 1
ATOM 657 N N . LYS A 1 83 ? -14.403 -0.133 5.846 1.00 96.62 83 LYS A N 1
ATOM 658 C CA . LYS A 1 83 ? -15.250 0.830 5.120 1.00 96.62 83 LYS A CA 1
ATOM 659 C C . LYS A 1 83 ? -14.803 0.989 3.667 1.00 96.62 83 LYS A C 1
ATOM 661 O O . LYS A 1 83 ? -15.645 0.965 2.776 1.00 96.62 83 LYS A O 1
ATOM 666 N N . MET A 1 84 ? -13.497 1.110 3.418 1.00 97.12 84 MET A N 1
ATOM 667 C CA . MET A 1 84 ? -12.964 1.205 2.054 1.00 97.12 84 MET A CA 1
ATOM 668 C C . MET A 1 84 ? -13.214 -0.087 1.273 1.00 97.12 84 MET A C 1
ATOM 670 O O . MET A 1 84 ? -13.704 -0.027 0.152 1.00 97.12 84 MET A O 1
ATOM 674 N N . LYS A 1 85 ? -12.962 -1.246 1.891 1.00 94.94 85 LYS A N 1
ATOM 675 C CA . LYS A 1 85 ? -13.191 -2.562 1.285 1.00 94.94 85 LYS A CA 1
ATOM 676 C C . LYS A 1 85 ? -14.661 -2.821 0.934 1.00 94.94 85 LYS A C 1
ATOM 678 O O . LYS A 1 85 ? -14.938 -3.468 -0.066 1.00 94.94 85 LYS A O 1
ATOM 683 N N . SER A 1 86 ? -15.604 -2.329 1.742 1.00 94.75 86 SER A N 1
ATOM 684 C CA . SER A 1 86 ? -17.045 -2.486 1.480 1.00 94.75 86 SER A CA 1
ATOM 685 C C . SER A 1 86 ? -17.565 -1.641 0.313 1.00 94.75 86 SER A C 1
ATOM 687 O O . SER A 1 86 ? -18.665 -1.886 -0.177 1.00 94.75 86 SER A O 1
ATOM 689 N N . CYS A 1 87 ? -16.803 -0.635 -0.122 1.00 93.62 87 CYS A N 1
ATOM 690 C CA . CYS A 1 87 ? -17.144 0.172 -1.284 1.00 93.62 87 CYS A CA 1
ATOM 691 C C . CYS A 1 87 ? -16.586 -0.498 -2.541 1.00 93.62 87 CYS A C 1
ATOM 693 O O . CYS A 1 87 ? -15.441 -0.247 -2.929 1.00 93.62 87 CYS A O 1
ATOM 695 N N . GLU A 1 88 ? -17.407 -1.344 -3.164 1.00 88.38 88 GLU A N 1
ATOM 696 C CA . GLU A 1 88 ? -17.070 -2.030 -4.413 1.00 88.38 88 GLU A CA 1
ATOM 697 C C . GLU A 1 88 ? -16.552 -1.043 -5.473 1.00 88.38 88 GLU A C 1
ATOM 699 O O . GLU A 1 88 ? -17.025 0.093 -5.591 1.00 88.38 88 GLU A O 1
ATOM 704 N N . ASP A 1 89 ? -15.510 -1.468 -6.187 1.00 90.50 89 ASP A N 1
ATOM 705 C CA . ASP A 1 89 ? -14.864 -0.760 -7.296 1.00 90.50 89 ASP A CA 1
ATOM 706 C C . ASP A 1 89 ? -14.439 0.699 -7.028 1.00 90.50 89 ASP A C 1
ATOM 708 O O . ASP A 1 89 ? -14.246 1.474 -7.965 1.00 90.50 89 ASP A O 1
ATOM 712 N N . SER A 1 90 ? -14.257 1.087 -5.760 1.00 95.06 90 SER A N 1
ATOM 713 C CA . SER A 1 90 ? -14.033 2.492 -5.382 1.00 95.06 90 SER A CA 1
ATOM 714 C C . SER A 1 90 ? -12.631 2.795 -4.843 1.00 95.06 90 SER A C 1
ATOM 716 O O . SER A 1 90 ? -12.121 3.897 -5.053 1.00 95.06 90 SER A O 1
ATOM 718 N N . TYR A 1 91 ? -11.993 1.853 -4.140 1.00 97.00 91 TYR A N 1
ATOM 719 C CA . TYR A 1 91 ? -10.718 2.086 -3.452 1.00 97.00 91 TYR A CA 1
ATOM 720 C C . TYR A 1 91 ? -9.633 1.099 -3.891 1.00 97.00 91 TYR A C 1
ATOM 722 O O . TYR A 1 91 ? -9.695 -0.087 -3.583 1.00 97.00 91 TYR A O 1
ATOM 730 N N . TYR A 1 92 ? -8.587 1.628 -4.532 1.00 96.81 92 TYR A N 1
ATOM 731 C CA . TYR A 1 92 ? -7.434 0.868 -5.024 1.00 96.81 92 TYR A CA 1
ATOM 732 C C . TYR A 1 92 ? -6.139 1.401 -4.411 1.00 96.81 92 TYR A C 1
ATOM 734 O O . TYR A 1 92 ? -5.343 2.069 -5.069 1.00 96.81 92 TYR A O 1
ATOM 742 N N . ILE A 1 93 ? -5.948 1.158 -3.114 1.00 97.44 93 ILE A N 1
ATOM 743 C CA . ILE A 1 93 ? -4.708 1.540 -2.431 1.00 97.44 93 ILE A CA 1
ATOM 744 C C . ILE A 1 93 ? -3.656 0.468 -2.702 1.00 97.44 93 ILE A C 1
ATOM 746 O O . ILE A 1 93 ? -3.820 -0.686 -2.305 1.00 97.44 93 ILE A O 1
ATOM 750 N N . VAL A 1 94 ? -2.583 0.873 -3.371 1.00 97.38 94 VAL A N 1
ATOM 751 C CA . VAL A 1 94 ? -1.438 0.029 -3.711 1.00 97.38 94 VAL A CA 1
ATOM 752 C C . VAL A 1 94 ? -0.254 0.447 -2.853 1.00 97.38 94 VAL A C 1
ATOM 754 O O 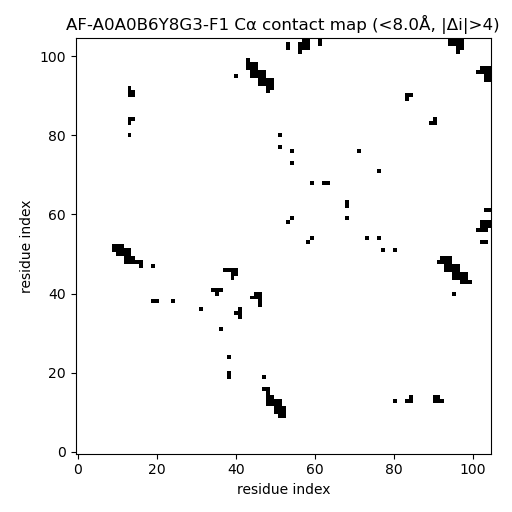. VAL A 1 94 ? -0.002 1.640 -2.690 1.00 97.38 94 VAL A O 1
ATOM 757 N N . VAL A 1 95 ? 0.460 -0.534 -2.313 1.00 97.44 95 VAL A N 1
ATOM 758 C CA . VAL A 1 95 ? 1.674 -0.342 -1.519 1.00 97.44 95 VAL A CA 1
ATOM 759 C C . VAL A 1 95 ? 2.840 -1.089 -2.158 1.00 97.44 95 VAL A C 1
ATOM 761 O O . VAL A 1 95 ? 2.635 -2.053 -2.902 1.00 97.44 95 VAL A O 1
ATOM 764 N N . ILE A 1 96 ? 4.060 -0.653 -1.855 1.00 97.81 96 ILE A N 1
ATOM 765 C CA . ILE A 1 96 ? 5.279 -1.414 -2.124 1.00 97.81 96 ILE A CA 1
ATOM 766 C C . ILE A 1 96 ? 5.824 -1.866 -0.771 1.00 97.81 96 ILE A C 1
ATOM 768 O O . ILE A 1 96 ? 6.043 -1.053 0.122 1.00 97.81 96 ILE A O 1
ATOM 772 N N . GLU A 1 97 ? 6.000 -3.172 -0.609 1.00 97.44 97 GLU A N 1
ATOM 773 C CA . GLU A 1 97 ? 6.637 -3.767 0.562 1.00 97.44 97 GLU A CA 1
ATOM 774 C C . GLU A 1 97 ? 8.090 -4.106 0.237 1.00 97.44 97 GLU A C 1
ATOM 776 O O . GLU A 1 97 ? 8.362 -4.783 -0.756 1.00 97.44 97 GLU A O 1
ATOM 781 N N . ASP A 1 98 ? 9.010 -3.677 1.093 1.00 97.88 98 ASP A N 1
ATOM 782 C CA . ASP A 1 98 ? 10.370 -4.196 1.126 1.00 97.88 98 ASP A CA 1
ATOM 783 C C . ASP A 1 98 ? 10.385 -5.506 1.924 1.00 97.88 98 ASP A C 1
ATOM 785 O O . ASP A 1 98 ? 10.239 -5.526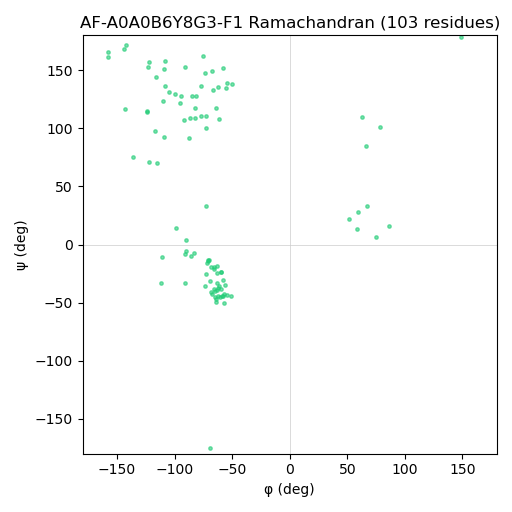 3.149 1.00 97.88 98 ASP A O 1
ATOM 789 N N . LEU A 1 99 ? 10.569 -6.617 1.214 1.00 96.75 99 LEU A N 1
ATOM 790 C CA . LEU A 1 99 ? 10.574 -7.969 1.765 1.00 96.75 99 LEU A CA 1
ATOM 791 C C . LEU A 1 99 ? 11.821 -8.271 2.609 1.00 96.75 99 LEU A C 1
ATOM 793 O O . LEU A 1 99 ? 11.824 -9.259 3.342 1.00 96.75 99 LEU A O 1
ATOM 797 N N . THR A 1 100 ? 12.877 -7.453 2.530 1.00 97.75 100 THR A N 1
ATOM 798 C CA . THR A 1 100 ? 14.079 -7.632 3.362 1.00 97.75 100 THR A CA 1
ATOM 799 C C . THR A 1 100 ? 13.834 -7.223 4.811 1.00 97.75 100 THR A C 1
ATOM 801 O O . THR A 1 100 ? 14.351 -7.862 5.728 1.00 97.75 100 THR A O 1
ATOM 804 N N . ILE A 1 101 ? 13.019 -6.184 5.014 1.00 96.44 101 ILE A N 1
ATOM 805 C CA . ILE A 1 101 ? 12.686 -5.621 6.330 1.00 96.44 101 ILE A CA 1
ATOM 806 C C . ILE A 1 101 ? 11.228 -5.860 6.740 1.00 96.44 101 ILE A C 1
ATOM 808 O O . ILE A 1 101 ? 10.879 -5.629 7.896 1.00 96.44 101 ILE A O 1
ATOM 812 N N . GLY A 1 102 ? 10.381 -6.334 5.822 1.00 95.62 102 GLY A N 1
ATOM 813 C CA . GLY A 1 102 ? 8.959 -6.581 6.062 1.00 95.62 102 GLY A CA 1
ATOM 814 C C . GLY A 1 102 ? 8.160 -5.301 6.313 1.00 95.62 102 GLY A C 1
ATOM 815 O O . GLY A 1 102 ? 7.232 -5.314 7.123 1.00 95.62 102 GLY A O 1
ATOM 816 N N . GLN A 1 103 ? 8.544 -4.193 5.671 1.00 96.88 103 GLN A N 1
ATOM 817 C CA . GLN A 1 103 ? 7.924 -2.878 5.859 1.00 96.88 103 GLN A CA 1
ATOM 818 C C . GLN A 1 103 ? 7.408 -2.290 4.549 1.00 96.88 103 GLN A C 1
ATOM 820 O O . GLN A 1 103 ? 7.924 -2.579 3.471 1.00 96.88 103 GLN A O 1
ATOM 825 N N . ILE A 1 104 ? 6.392 -1.441 4.663 1.00 97.31 104 ILE A N 1
ATOM 826 C CA . ILE A 1 104 ? 5.908 -0.601 3.571 1.00 97.31 104 ILE A CA 1
ATOM 827 C C . ILE A 1 104 ? 6.868 0.577 3.388 1.00 97.31 104 ILE A C 1
ATOM 829 O O . ILE A 1 104 ? 7.282 1.180 4.381 1.00 97.31 104 ILE A O 1
ATOM 833 N N . ILE A 1 105 ? 7.200 0.899 2.134 1.00 94.56 105 ILE A N 1
ATOM 834 C CA . ILE A 1 105 ? 8.117 1.987 1.754 1.00 94.56 105 ILE A CA 1
ATOM 835 C C . ILE A 1 105 ? 7.498 2.971 0.760 1.00 94.56 105 ILE A C 1
ATOM 837 O O . ILE A 1 105 ? 6.570 2.578 0.014 1.00 94.56 105 ILE A O 1
#

Mean predicted aligned error: 6.62 Å

Organism: NCBI:txid1028688

Solvent-accessible surface area (backbone atoms only — not comparable to full-atom values): 6688 Å² total; per-residue (Å²): 137,86,85,84,82,81,81,92,72,80,67,58,50,50,48,72,57,64,60,66,76,66,57,68,71,86,74,60,87,72,90,65,67,95,82,33,42,90,92,43,66,44,90,61,40,45,70,42,44,40,35,71,54,34,66,82,20,39,44,63,62,52,52,43,76,80,42,95,64,75,96,74,50,72,66,59,49,50,55,49,49,52,57,44,46,71,40,75,101,72,56,86,58,72,40,37,31,35,65,86,78,59,30,44,104